Protein AF-A0A0R0ASZ8-F1 (afdb_monomer_lite)

Sequence (93 aa):
MGDDGLTPFQRSAVAALSAVVADIAFSRCGNRETYLRCDLPGIATFLFVYEDGVEVHGAHPWTAECQDYRTPAELIDRMLVAVRANGVDMSIT

Radius of gyration: 12.38 Å; chains: 1; bounding box: 28×29×36 Å

pLDDT: mean 91.65, std 8.68, range [54.19, 98.31]

Structure (mmCIF, N/CA/C/O backbone):
data_AF-A0A0R0ASZ8-F1
#
_entry.id   AF-A0A0R0ASZ8-F1
#
loop_
_atom_site.group_PDB
_atom_site.id
_atom_site.type_symbol
_atom_site.label_atom_id
_atom_site.label_alt_id
_atom_site.label_comp_id
_atom_site.label_asym_id
_atom_site.label_entity_id
_atom_site.label_seq_id
_atom_site.pdbx_PDB_ins_code
_atom_site.Cartn_x
_atom_site.Cartn_y
_atom_site.Cartn_z
_atom_site.occupancy
_atom_site.B_iso_or_equiv
_atom_site.auth_seq_id
_atom_site.auth_comp_id
_atom_site.auth_asym_id
_atom_site.auth_atom_id
_atom_site.pdbx_PDB_model_num
ATOM 1 N N . MET A 1 1 ? 12.874 -11.807 -11.339 1.00 58.22 1 MET A N 1
ATOM 2 C CA . MET A 1 1 ? 11.666 -11.810 -10.485 1.00 58.22 1 MET A CA 1
ATOM 3 C C . MET A 1 1 ? 11.738 -13.018 -9.563 1.00 58.22 1 MET A C 1
ATOM 5 O O . MET A 1 1 ? 12.437 -13.958 -9.921 1.00 58.22 1 MET A O 1
ATOM 9 N N . GLY A 1 2 ? 11.141 -12.953 -8.369 1.00 60.91 2 GLY A N 1
ATOM 10 C CA . GLY A 1 2 ? 11.049 -14.125 -7.487 1.00 60.91 2 GLY A CA 1
ATOM 11 C C . GLY A 1 2 ? 10.030 -15.133 -8.023 1.00 60.91 2 GLY A C 1
ATOM 12 O O . GLY A 1 2 ? 9.275 -14.802 -8.938 1.00 60.91 2 GLY A O 1
ATOM 13 N N . ASP A 1 3 ? 9.981 -16.331 -7.441 1.00 76.75 3 ASP A N 1
ATOM 14 C CA . ASP A 1 3 ? 8.999 -17.373 -7.801 1.00 76.75 3 ASP A CA 1
ATOM 15 C C . ASP A 1 3 ? 7.545 -16.928 -7.560 1.00 76.75 3 ASP A C 1
ATOM 17 O O . ASP A 1 3 ? 6.602 -17.500 -8.101 1.00 76.75 3 ASP A O 1
ATOM 21 N N . ASP A 1 4 ? 7.360 -15.865 -6.777 1.00 78.00 4 ASP A N 1
ATOM 22 C CA . ASP A 1 4 ? 6.078 -15.227 -6.528 1.00 78.00 4 ASP A CA 1
ATOM 23 C C . ASP A 1 4 ? 5.626 -14.294 -7.659 1.00 78.00 4 ASP A C 1
ATOM 25 O O . ASP A 1 4 ? 4.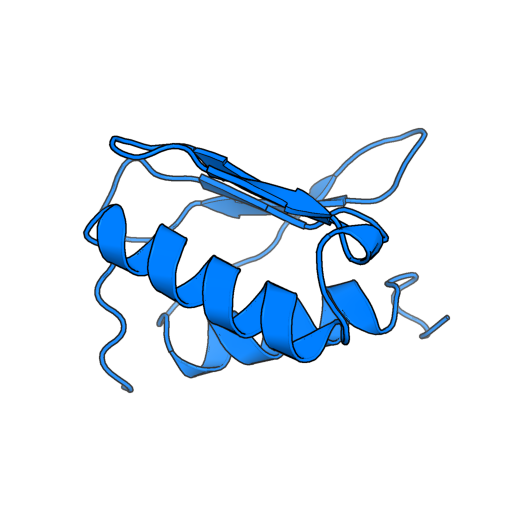470 -13.890 -7.647 1.00 78.00 4 ASP A O 1
ATOM 29 N N . GLY A 1 5 ? 6.467 -13.947 -8.636 1.00 84.06 5 GLY A N 1
ATOM 30 C CA . GLY A 1 5 ? 6.119 -12.978 -9.680 1.00 84.06 5 GLY A CA 1
ATOM 31 C C . GLY A 1 5 ? 6.012 -11.533 -9.177 1.00 84.06 5 GLY A C 1
ATOM 32 O O . GLY A 1 5 ? 5.431 -10.702 -9.867 1.00 84.06 5 GLY A O 1
ATOM 33 N N . LEU A 1 6 ? 6.557 -11.227 -7.992 1.00 90.38 6 LEU A N 1
ATOM 34 C CA . LEU A 1 6 ? 6.630 -9.867 -7.457 1.00 90.38 6 LEU A CA 1
ATOM 35 C C . LEU A 1 6 ? 7.975 -9.211 -7.769 1.00 90.38 6 LEU A C 1
ATOM 37 O O . LEU A 1 6 ? 9.046 -9.851 -7.782 1.00 90.38 6 LEU A O 1
ATOM 41 N N . THR A 1 7 ? 7.933 -7.895 -7.955 1.00 93.31 7 THR A N 1
ATOM 42 C CA . THR A 1 7 ? 9.150 -7.097 -8.088 1.00 93.31 7 THR A CA 1
ATOM 43 C C . THR A 1 7 ? 9.896 -7.032 -6.749 1.00 93.31 7 THR A C 1
ATOM 45 O O . THR A 1 7 ? 9.309 -7.254 -5.683 1.00 93.31 7 THR A O 1
ATOM 48 N N . PRO A 1 8 ? 11.217 -6.768 -6.756 1.00 94.25 8 PRO A N 1
ATOM 49 C CA . PRO A 1 8 ? 11.959 -6.542 -5.517 1.00 94.25 8 PRO A CA 1
ATOM 50 C C . PRO A 1 8 ? 11.344 -5.428 -4.663 1.00 94.25 8 PRO A C 1
ATOM 52 O O . PRO A 1 8 ? 11.263 -5.575 -3.448 1.00 94.25 8 PRO A O 1
ATOM 55 N N . PHE A 1 9 ? 10.852 -4.363 -5.304 1.00 95.44 9 PHE A N 1
ATOM 56 C CA . PHE A 1 9 ? 10.185 -3.253 -4.634 1.00 95.44 9 PHE A CA 1
ATOM 57 C C . PHE A 1 9 ? 8.919 -3.700 -3.893 1.00 95.44 9 PHE A C 1
ATOM 59 O O . PHE A 1 9 ? 8.810 -3.470 -2.690 1.00 95.44 9 PHE A O 1
ATOM 66 N N . GLN A 1 10 ? 8.016 -4.418 -4.570 1.00 96.25 10 GLN A N 1
ATOM 67 C CA . GLN A 1 10 ? 6.783 -4.930 -3.962 1.00 96.25 10 GLN A CA 1
ATOM 68 C C . GLN A 1 10 ? 7.065 -5.800 -2.733 1.00 96.25 10 GLN A C 1
ATOM 70 O O . GLN A 1 10 ? 6.422 -5.641 -1.697 1.00 96.25 10 GLN A O 1
ATOM 75 N N . ARG A 1 11 ? 8.070 -6.682 -2.814 1.00 95.38 11 ARG A N 1
ATOM 76 C CA . ARG A 1 11 ? 8.490 -7.509 -1.671 1.00 95.38 11 ARG A CA 1
ATOM 77 C C . ARG A 1 11 ? 9.012 -6.672 -0.507 1.00 95.38 11 ARG A C 1
ATOM 79 O O . ARG A 1 11 ? 8.654 -6.944 0.635 1.00 95.38 11 ARG A O 1
ATOM 86 N N . SER A 1 12 ? 9.832 -5.661 -0.782 1.00 96.81 12 SER A N 1
ATOM 87 C CA . SER A 1 12 ? 10.343 -4.760 0.253 1.00 96.81 12 SER A CA 1
ATOM 88 C C . SER A 1 12 ? 9.233 -3.934 0.905 1.00 96.81 12 SER A C 1
ATOM 90 O O . SER A 1 12 ? 9.233 -3.799 2.125 1.00 96.81 12 SER A O 1
ATOM 92 N N . ALA A 1 13 ? 8.266 -3.437 0.129 1.00 97.19 13 ALA A N 1
ATOM 93 C CA . ALA A 1 13 ? 7.125 -2.688 0.653 1.00 97.19 13 ALA A CA 1
ATOM 94 C C . ALA A 1 13 ? 6.234 -3.559 1.558 1.00 97.19 13 ALA A C 1
ATOM 96 O O . ALA A 1 13 ? 5.899 -3.143 2.666 1.00 97.19 13 ALA A O 1
ATOM 97 N N . VAL A 1 14 ? 5.922 -4.791 1.129 1.00 95.69 14 VAL A N 1
ATOM 98 C CA . VAL A 1 14 ? 5.184 -5.776 1.942 1.00 95.69 14 VAL A CA 1
ATOM 99 C C . VAL A 1 14 ? 5.920 -6.061 3.244 1.00 95.69 14 VAL A C 1
ATOM 101 O O . VAL A 1 14 ? 5.330 -5.949 4.313 1.00 95.69 14 VAL A O 1
ATOM 104 N N . ALA A 1 15 ? 7.214 -6.381 3.170 1.00 95.56 15 ALA A N 1
ATOM 105 C CA . ALA A 1 15 ? 8.008 -6.697 4.352 1.00 95.56 15 ALA A CA 1
ATOM 106 C C . ALA A 1 15 ? 8.057 -5.527 5.347 1.00 95.56 15 ALA A C 1
ATOM 108 O O . ALA A 1 15 ? 7.902 -5.741 6.547 1.00 95.56 15 ALA A O 1
ATOM 109 N N . ALA A 1 16 ? 8.234 -4.296 4.858 1.00 96.00 16 ALA A N 1
ATOM 110 C CA . ALA A 1 16 ? 8.266 -3.107 5.701 1.00 96.00 16 ALA A CA 1
ATOM 111 C C . ALA A 1 16 ? 6.919 -2.852 6.391 1.00 96.00 16 ALA A C 1
ATOM 113 O O . ALA A 1 16 ? 6.890 -2.564 7.585 1.00 96.00 16 ALA A O 1
ATOM 114 N N . LEU A 1 17 ? 5.805 -2.995 5.666 1.00 94.81 17 LEU A N 1
ATOM 115 C CA . LEU A 1 17 ? 4.478 -2.766 6.230 1.00 94.81 17 LEU A CA 1
ATOM 116 C C . LEU A 1 17 ? 4.074 -3.877 7.213 1.00 94.81 17 LEU A C 1
ATOM 118 O O . LEU A 1 17 ? 3.599 -3.574 8.303 1.00 94.81 17 LEU A O 1
ATOM 122 N N . SER A 1 18 ? 4.344 -5.146 6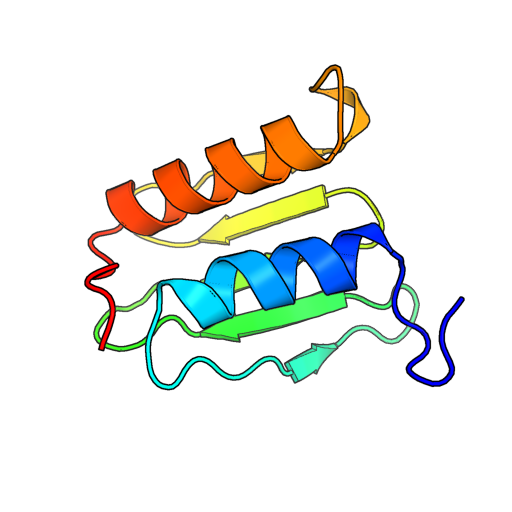.890 1.00 94.38 18 SER A N 1
ATOM 123 C CA . SER A 1 18 ? 4.109 -6.289 7.788 1.00 94.38 18 SER A CA 1
ATOM 124 C C . SER A 1 18 ? 4.964 -6.269 9.056 1.00 94.38 18 SER A C 1
ATOM 126 O O . SER A 1 18 ? 4.600 -6.908 10.037 1.00 94.38 18 SER A O 1
ATOM 128 N N . ALA A 1 19 ? 6.090 -5.551 9.060 1.00 94.31 19 ALA A N 1
ATOM 129 C CA . ALA A 1 19 ? 6.921 -5.398 10.253 1.00 94.31 19 ALA A CA 1
ATOM 130 C C . ALA A 1 19 ? 6.337 -4.415 11.283 1.00 94.31 19 ALA A C 1
ATOM 132 O O . ALA A 1 19 ? 6.763 -4.432 12.436 1.00 94.31 19 ALA A O 1
ATOM 133 N N . VAL A 1 20 ? 5.406 -3.545 10.876 1.00 93.25 20 VAL A N 1
ATOM 134 C CA . VAL A 1 20 ? 4.875 -2.471 11.734 1.00 93.25 20 VAL A CA 1
ATOM 135 C C . VAL A 1 20 ? 3.353 -2.470 11.850 1.00 93.25 20 VAL A C 1
ATOM 137 O O . VAL A 1 20 ? 2.833 -1.858 12.770 1.00 93.25 20 VAL A O 1
ATOM 140 N N . VAL A 1 21 ? 2.632 -3.156 10.961 1.00 90.81 21 VAL A N 1
ATOM 141 C CA . VAL A 1 21 ? 1.173 -3.311 11.024 1.00 90.81 21 VAL A CA 1
ATOM 142 C C . VAL A 1 21 ? 0.840 -4.782 11.254 1.00 90.81 21 VAL A C 1
ATOM 144 O O . VAL A 1 21 ? 1.095 -5.627 10.394 1.00 90.81 21 VAL A O 1
ATOM 147 N N . ALA A 1 22 ? 0.260 -5.082 12.416 1.00 86.69 22 ALA A N 1
ATOM 148 C CA . ALA A 1 22 ? -0.182 -6.428 12.768 1.00 86.69 22 ALA A CA 1
ATOM 149 C C . ALA A 1 22 ? -1.331 -6.905 11.868 1.00 86.69 22 ALA A C 1
ATOM 151 O O . ALA A 1 22 ? -2.132 -6.103 11.388 1.00 86.69 22 ALA A O 1
ATOM 152 N N . ASP A 1 23 ? -1.411 -8.221 11.650 1.00 85.44 23 ASP A N 1
ATOM 153 C CA . ASP A 1 23 ? -2.498 -8.894 10.921 1.00 85.44 23 ASP A CA 1
ATOM 154 C C . ASP A 1 23 ? -2.780 -8.352 9.506 1.00 85.44 23 ASP A C 1
ATOM 156 O O . ASP A 1 23 ? -3.870 -8.529 8.957 1.00 85.44 23 ASP A O 1
ATOM 160 N N . ILE A 1 24 ? -1.793 -7.706 8.880 1.00 90.81 24 ILE A N 1
ATOM 161 C CA . ILE A 1 24 ? -1.936 -7.209 7.517 1.00 90.81 24 ILE A CA 1
ATOM 162 C C . ILE A 1 24 ? -1.867 -8.352 6.499 1.00 90.81 24 ILE A C 1
ATOM 164 O O . ILE A 1 24 ? -0.971 -9.198 6.530 1.00 90.81 24 ILE A O 1
ATOM 168 N N . ALA A 1 25 ? -2.802 -8.348 5.551 1.00 92.88 25 ALA A N 1
ATOM 169 C CA . ALA A 1 25 ? -2.850 -9.300 4.451 1.00 92.88 25 ALA A CA 1
ATOM 170 C C . ALA A 1 25 ? -2.849 -8.572 3.104 1.00 92.88 25 ALA A C 1
ATOM 172 O O . ALA A 1 25 ? -3.538 -7.569 2.916 1.00 92.88 25 ALA A O 1
ATOM 173 N N . PHE A 1 26 ? -2.102 -9.121 2.147 1.00 94.75 26 PHE A N 1
ATOM 174 C CA . PHE A 1 26 ? -2.024 -8.596 0.789 1.00 94.75 26 PHE A CA 1
ATOM 175 C C . PHE A 1 26 ? -2.719 -9.537 -0.185 1.00 94.75 26 PHE A C 1
ATOM 177 O O . PHE A 1 26 ? -2.453 -10.737 -0.223 1.00 94.75 26 PHE A O 1
ATOM 184 N N . SER A 1 27 ? -3.583 -8.965 -1.012 1.00 94.94 27 SER A N 1
ATOM 185 C CA . SER A 1 27 ? -4.201 -9.636 -2.147 1.00 94.94 27 SER A CA 1
ATOM 186 C C . SER A 1 27 ? -3.502 -9.211 -3.425 1.00 94.94 27 SER A C 1
ATOM 188 O O . SER A 1 27 ? -3.321 -8.022 -3.682 1.00 94.94 27 SER A O 1
ATOM 190 N N . ARG A 1 28 ? -3.136 -10.182 -4.260 1.00 93.62 28 ARG A N 1
ATOM 191 C CA . ARG A 1 28 ? -2.670 -9.895 -5.616 1.00 93.62 28 ARG A CA 1
ATOM 192 C C . ARG A 1 28 ? -3.854 -9.552 -6.506 1.00 93.62 28 ARG A C 1
ATOM 194 O O . ARG A 1 28 ? -4.878 -10.231 -6.466 1.00 93.62 28 ARG A O 1
ATOM 201 N N . CYS A 1 29 ? -3.712 -8.504 -7.299 1.00 93.31 29 CYS A N 1
ATOM 202 C CA . CYS A 1 29 ? -4.757 -7.959 -8.147 1.00 93.31 29 CYS A CA 1
ATOM 203 C C . CYS A 1 29 ? -4.189 -7.540 -9.511 1.00 93.31 29 CYS A C 1
ATOM 205 O O . CYS A 1 29 ? -2.976 -7.441 -9.697 1.00 93.31 29 CYS A O 1
ATOM 207 N N . GLY A 1 30 ? -5.104 -7.285 -10.448 1.00 87.69 30 GLY A N 1
ATOM 208 C CA . GLY A 1 30 ? -4.793 -6.799 -11.789 1.00 87.69 30 GLY A CA 1
ATOM 209 C C . GLY A 1 30 ? -4.497 -7.908 -12.804 1.00 87.69 30 GLY A C 1
ATOM 210 O O . GLY A 1 30 ? -3.795 -8.876 -12.532 1.00 87.69 30 GLY A O 1
ATOM 211 N N . ASN A 1 31 ? -5.075 -7.763 -14.002 1.00 79.31 31 ASN A N 1
ATOM 212 C CA . ASN A 1 31 ? -4.971 -8.757 -15.082 1.00 79.31 31 ASN A CA 1
ATOM 213 C C . ASN A 1 31 ? -3.953 -8.357 -16.164 1.00 79.31 31 ASN A C 1
ATOM 215 O O . ASN A 1 31 ? -3.539 -9.195 -16.960 1.00 79.31 31 ASN A O 1
ATOM 219 N N . ARG A 1 32 ? -3.616 -7.063 -16.244 1.00 80.88 32 ARG A N 1
ATOM 220 C CA . ARG A 1 32 ? -2.658 -6.488 -17.209 1.00 80.88 32 ARG A CA 1
ATOM 221 C C . ARG A 1 32 ? -1.374 -6.025 -16.534 1.00 80.88 32 ARG A C 1
ATOM 223 O O . ARG A 1 32 ? -0.307 -6.158 -17.113 1.00 80.88 32 ARG A O 1
ATOM 230 N N . GLU A 1 33 ? -1.508 -5.520 -15.318 1.00 82.75 33 GLU A N 1
ATOM 231 C CA . GLU A 1 33 ? -0.420 -5.108 -14.447 1.00 82.75 33 GLU A CA 1
ATOM 232 C C . GLU A 1 33 ? -0.650 -5.775 -13.094 1.00 82.75 33 GLU A C 1
ATOM 234 O O . GLU A 1 33 ? -1.773 -5.746 -12.583 1.00 82.75 33 GLU A O 1
ATOM 239 N N . THR A 1 34 ? 0.383 -6.421 -12.556 1.00 90.81 34 THR A N 1
ATOM 240 C CA . THR A 1 34 ? 0.295 -7.072 -11.247 1.00 90.81 34 THR A CA 1
ATOM 241 C C . THR A 1 34 ? 0.545 -6.035 -10.166 1.00 90.81 34 THR A C 1
ATOM 243 O O . THR A 1 34 ? 1.655 -5.520 -10.048 1.00 90.81 34 THR A O 1
ATOM 246 N N . TYR A 1 35 ? -0.453 -5.797 -9.324 1.00 95.06 35 TYR A N 1
ATOM 247 C CA . TYR A 1 35 ? -0.306 -4.973 -8.130 1.00 95.06 35 TYR A CA 1
ATOM 248 C C . TYR A 1 35 ? -0.799 -5.721 -6.893 1.00 95.06 35 TYR A C 1
ATOM 250 O O . TYR A 1 35 ? -1.533 -6.712 -6.971 1.00 95.06 35 TYR A O 1
ATOM 258 N N . LEU A 1 36 ? -0.363 -5.260 -5.729 1.00 97.06 36 LEU A N 1
ATOM 259 C CA . LEU A 1 36 ? -0.831 -5.747 -4.440 1.00 97.06 36 LEU A CA 1
ATOM 260 C C . LEU A 1 36 ? -1.826 -4.753 -3.861 1.00 97.06 36 LEU A C 1
ATOM 262 O O . LEU A 1 36 ? -1.618 -3.551 -3.965 1.00 97.06 36 LEU A O 1
ATOM 266 N N . ARG A 1 37 ? -2.880 -5.252 -3.224 1.00 96.69 37 ARG A N 1
ATOM 267 C CA . ARG A 1 37 ? -3.816 -4.466 -2.421 1.00 96.69 37 ARG A CA 1
ATOM 268 C C . ARG A 1 37 ? -3.806 -4.986 -0.991 1.00 96.69 37 ARG A C 1
ATOM 270 O O . ARG A 1 37 ? -3.879 -6.198 -0.798 1.00 96.69 37 ARG A O 1
ATOM 277 N N . CYS A 1 38 ? -3.816 -4.101 -0.006 1.00 95.31 38 CYS A N 1
ATOM 278 C CA . CYS A 1 38 ? -4.168 -4.454 1.367 1.00 95.31 38 CYS A CA 1
ATOM 279 C C . CYS A 1 38 ? -5.215 -3.489 1.923 1.00 95.31 38 CYS A C 1
ATOM 281 O O . CYS A 1 38 ? -5.140 -2.280 1.702 1.00 95.31 38 CYS A O 1
ATOM 283 N N . ASP A 1 39 ? -6.171 -4.029 2.672 1.00 94.38 39 ASP A N 1
ATOM 284 C CA . ASP A 1 39 ? -7.046 -3.230 3.524 1.00 94.38 39 ASP A CA 1
ATOM 285 C C . ASP A 1 39 ? -6.357 -3.102 4.893 1.00 94.38 39 ASP A C 1
ATOM 287 O O . ASP A 1 39 ? -5.902 -4.098 5.461 1.00 94.38 39 ASP A O 1
ATOM 291 N N . LEU A 1 40 ? -6.207 -1.875 5.392 1.00 90.81 40 LEU A N 1
ATOM 292 C CA . LEU A 1 40 ? -5.475 -1.605 6.628 1.00 90.81 40 LEU A CA 1
ATOM 293 C C . LEU A 1 40 ? -6.399 -1.833 7.836 1.00 90.81 40 LEU A C 1
ATOM 295 O O . LEU A 1 40 ? -7.525 -1.329 7.849 1.00 90.81 40 LEU A O 1
ATOM 299 N N . PRO A 1 41 ? -5.964 -2.597 8.851 1.00 85.88 41 PRO A N 1
ATOM 300 C CA . PRO A 1 41 ? -6.836 -3.030 9.935 1.00 85.88 41 PRO A CA 1
ATOM 301 C C . PRO A 1 41 ? -7.309 -1.858 10.801 1.00 85.88 41 PRO A C 1
ATOM 303 O O . PRO A 1 41 ? -6.593 -0.885 11.033 1.00 85.88 41 PRO A O 1
ATOM 306 N N . GLY A 1 42 ? -8.539 -1.970 11.304 1.00 83.00 42 GLY A N 1
ATOM 307 C CA . GLY A 1 42 ? -9.119 -1.016 12.252 1.00 83.00 42 GLY A CA 1
ATOM 308 C C . GLY A 1 42 ? -9.613 0.302 11.650 1.00 83.00 42 GLY A C 1
ATOM 309 O O . GLY A 1 42 ? -10.284 1.052 12.358 1.00 83.00 42 GLY A O 1
ATOM 310 N N . ILE A 1 43 ? -9.352 0.582 10.367 1.00 86.06 43 ILE A N 1
ATOM 311 C CA . ILE A 1 43 ? -9.775 1.826 9.710 1.00 86.06 43 ILE A CA 1
ATOM 312 C C . ILE A 1 43 ? -10.221 1.616 8.253 1.00 86.06 43 ILE A C 1
ATOM 314 O O 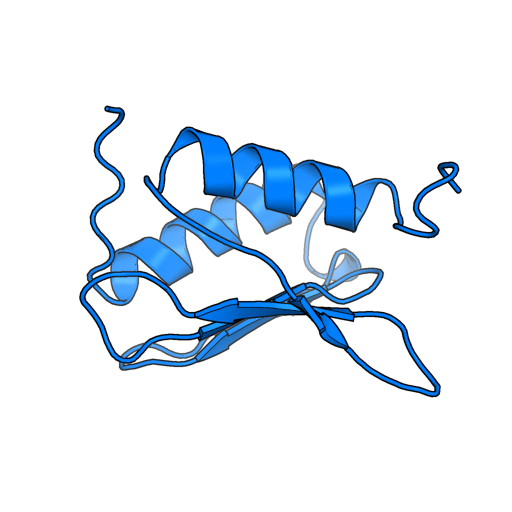. ILE A 1 43 ? -9.886 0.630 7.607 1.00 86.06 43 ILE A O 1
ATOM 318 N N . ALA A 1 44 ? -10.967 2.579 7.702 1.00 88.94 44 ALA A N 1
ATOM 319 C CA . ALA A 1 44 ? -11.382 2.588 6.296 1.00 88.94 44 ALA A CA 1
ATOM 320 C C . ALA A 1 44 ? -10.266 3.140 5.388 1.00 88.94 44 ALA A C 1
ATOM 322 O O . ALA A 1 44 ? -10.408 4.197 4.772 1.00 88.94 44 ALA A O 1
ATOM 323 N N . THR A 1 45 ? -9.116 2.468 5.358 1.00 90.75 45 THR A N 1
ATOM 324 C CA . THR A 1 45 ? -7.959 2.836 4.528 1.00 90.75 45 THR A CA 1
ATOM 325 C C . THR A 1 45 ? -7.460 1.599 3.804 1.00 90.75 45 THR A C 1
ATOM 327 O O . THR A 1 45 ? -7.420 0.511 4.371 1.00 90.75 45 THR A O 1
ATOM 330 N N . PHE A 1 46 ? -7.097 1.752 2.540 1.00 94.31 46 PHE A N 1
ATOM 331 C CA . PHE A 1 46 ? -6.527 0.679 1.734 1.00 94.31 46 PHE A CA 1
ATOM 332 C C . PHE A 1 46 ? -5.316 1.201 0.978 1.00 94.31 46 PHE A C 1
ATOM 334 O O . PHE A 1 46 ? -5.203 2.394 0.698 1.00 94.31 46 PHE A O 1
ATOM 341 N N . LEU A 1 47 ? -4.391 0.298 0.689 1.00 96.88 47 LEU A N 1
ATOM 342 C CA . LEU A 1 47 ? -3.115 0.605 0.070 1.00 96.88 47 LEU A CA 1
ATOM 343 C C . LEU A 1 47 ? -2.895 -0.301 -1.136 1.00 96.88 47 LEU A C 1
ATOM 345 O O . LEU A 1 47 ? -3.198 -1.497 -1.089 1.00 96.88 47 LEU A O 1
ATOM 349 N N . PHE A 1 48 ? -2.358 0.283 -2.200 1.00 97.56 48 PHE A N 1
ATOM 350 C CA . PHE A 1 48 ? -1.920 -0.406 -3.403 1.00 97.56 48 PHE A CA 1
ATOM 351 C C . PHE A 1 48 ? -0.403 -0.312 -3.548 1.00 97.56 48 PHE A C 1
ATOM 353 O O . PHE A 1 48 ? 0.174 0.752 -3.337 1.00 97.56 48 PHE A O 1
ATOM 360 N N . VAL A 1 49 ? 0.237 -1.418 -3.931 1.00 97.69 49 VAL A N 1
ATOM 361 C CA . VAL A 1 49 ? 1.660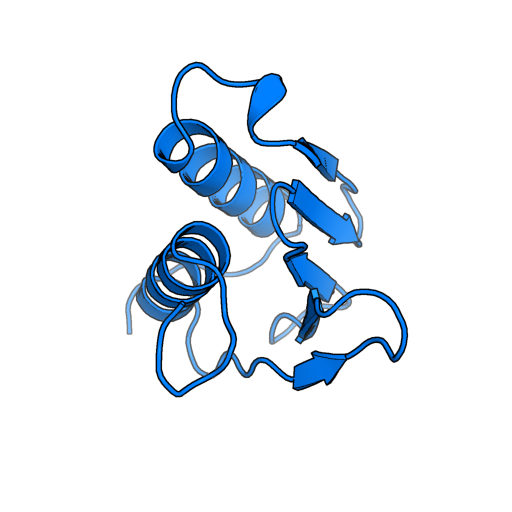 -1.471 -4.298 1.00 97.69 49 VAL A CA 1
ATOM 362 C C . VAL A 1 49 ? 1.781 -1.966 -5.735 1.00 97.69 49 VAL A C 1
ATOM 364 O O . VAL A 1 49 ? 1.552 -3.147 -6.022 1.00 97.69 49 VAL A O 1
ATOM 367 N N . TYR A 1 50 ? 2.145 -1.058 -6.628 1.00 96.44 50 TYR A N 1
ATOM 368 C CA . TYR A 1 50 ? 2.393 -1.311 -8.046 1.00 96.44 50 TYR A CA 1
ATOM 369 C C . TYR A 1 50 ? 3.834 -1.796 -8.263 1.00 96.44 50 TYR A C 1
ATOM 371 O O . TYR A 1 50 ? 4.565 -2.046 -7.301 1.00 96.44 50 TYR A O 1
ATOM 379 N N . GLU A 1 51 ? 4.242 -1.998 -9.515 1.00 94.81 51 GLU A N 1
ATOM 380 C CA . GLU A 1 51 ? 5.598 -2.461 -9.846 1.00 94.81 51 GLU A CA 1
ATOM 381 C C . GLU A 1 51 ? 6.682 -1.511 -9.309 1.00 94.81 51 GLU A C 1
ATOM 383 O O . GLU A 1 51 ? 7.693 -1.978 -8.766 1.00 94.81 51 GLU A O 1
ATOM 388 N N . ASP A 1 52 ? 6.422 -0.208 -9.398 1.00 94.25 52 ASP A N 1
ATOM 389 C CA . ASP A 1 52 ? 7.325 0.888 -9.065 1.00 94.25 52 ASP A CA 1
ATOM 390 C C . ASP A 1 52 ? 6.650 2.027 -8.278 1.00 94.25 52 ASP A C 1
ATOM 392 O O . ASP A 1 52 ? 7.258 3.078 -8.103 1.00 94.25 52 ASP A O 1
ATOM 396 N N . GLY A 1 53 ? 5.440 1.839 -7.748 1.00 97.12 53 GLY A N 1
ATOM 397 C CA . GLY A 1 53 ? 4.711 2.902 -7.049 1.00 97.12 53 GLY A CA 1
ATOM 398 C C . GLY A 1 53 ? 3.805 2.422 -5.923 1.00 97.12 53 GLY A C 1
ATOM 399 O O . GLY A 1 53 ? 3.570 1.225 -5.744 1.00 97.12 53 GLY A O 1
ATOM 400 N N . VAL A 1 54 ? 3.301 3.376 -5.143 1.00 98.00 54 VAL A N 1
ATOM 401 C CA . VAL A 1 54 ? 2.394 3.135 -4.015 1.00 98.00 54 VAL A CA 1
ATOM 402 C C . VAL A 1 54 ? 1.276 4.160 -4.015 1.00 98.00 54 VAL A C 1
ATOM 404 O O . VAL A 1 54 ? 1.518 5.346 -4.221 1.00 98.00 54 VAL A O 1
ATOM 407 N N . GLU A 1 55 ? 0.077 3.705 -3.673 1.00 97.94 55 GLU A N 1
ATOM 408 C CA . GLU A 1 55 ? -1.090 4.553 -3.459 1.00 97.94 55 GLU A CA 1
ATOM 409 C C . GLU A 1 55 ? -1.756 4.201 -2.122 1.00 97.94 55 GLU A C 1
ATOM 411 O O . GLU A 1 55 ? -1.977 3.033 -1.808 1.00 97.94 55 GLU A O 1
ATOM 416 N N . VAL A 1 56 ? -2.069 5.212 -1.315 1.00 97.38 56 VAL A N 1
ATOM 417 C CA . VAL A 1 56 ? -2.763 5.102 -0.028 1.00 97.38 56 VAL A CA 1
ATOM 418 C C . VAL A 1 56 ? -4.077 5.857 -0.135 1.00 97.38 56 VAL A C 1
ATOM 420 O O . VAL A 1 56 ? -4.088 7.063 -0.382 1.00 97.38 56 VAL A O 1
ATOM 423 N N . HIS A 1 57 ? -5.185 5.166 0.104 1.00 96.12 57 HIS A N 1
ATOM 424 C CA . HIS A 1 57 ? -6.520 5.750 0.147 1.00 96.12 57 HIS A CA 1
ATOM 425 C C . HIS A 1 57 ? -7.037 5.777 1.570 1.00 96.12 57 HIS A C 1
ATOM 427 O O . HIS A 1 57 ? -7.009 4.761 2.254 1.00 96.12 57 HIS A O 1
ATOM 433 N N . GLY A 1 58 ? -7.594 6.909 1.980 1.00 92.69 58 GLY A N 1
ATOM 434 C CA . GLY A 1 58 ? -8.188 7.094 3.297 1.00 92.69 58 GLY A CA 1
ATOM 435 C C . GLY A 1 58 ? -8.562 8.556 3.506 1.00 92.69 58 GLY A C 1
ATOM 436 O O . GLY A 1 58 ? -8.853 9.271 2.545 1.00 92.69 58 GLY A O 1
ATOM 437 N N . ALA A 1 59 ? -8.530 9.015 4.755 1.00 92.62 59 ALA A N 1
ATOM 438 C CA . ALA A 1 59 ? -8.762 10.419 5.098 1.00 92.62 59 ALA A CA 1
ATOM 439 C C . ALA A 1 59 ? -7.664 11.359 4.558 1.00 92.62 59 ALA A C 1
ATOM 441 O O . ALA A 1 59 ? -7.932 12.518 4.241 1.00 92.62 59 ALA A O 1
ATOM 442 N N . HIS A 1 60 ? -6.439 10.849 4.428 1.00 94.19 60 HIS A N 1
ATOM 443 C CA . HIS A 1 60 ? -5.263 11.553 3.926 1.00 94.19 60 HIS A CA 1
ATOM 444 C C . HIS A 1 60 ? -4.659 10.764 2.756 1.00 94.19 60 HIS A C 1
ATOM 446 O O . HIS A 1 60 ? -3.680 10.037 2.949 1.00 94.19 60 HIS A O 1
ATOM 452 N N . PRO A 1 61 ? -5.261 10.848 1.556 1.00 96.00 61 PRO A N 1
ATOM 453 C CA . PRO A 1 61 ? -4.788 10.097 0.406 1.00 96.00 61 PRO A CA 1
ATOM 454 C C . PRO A 1 61 ? -3.410 10.585 -0.045 1.00 96.00 61 PRO A C 1
ATOM 456 O O . PRO A 1 61 ? -3.098 11.777 0.028 1.00 96.00 61 PRO A O 1
ATOM 459 N N . TRP A 1 62 ? -2.586 9.659 -0.523 1.00 97.88 62 TRP A N 1
ATOM 460 C CA . TRP A 1 62 ? -1.2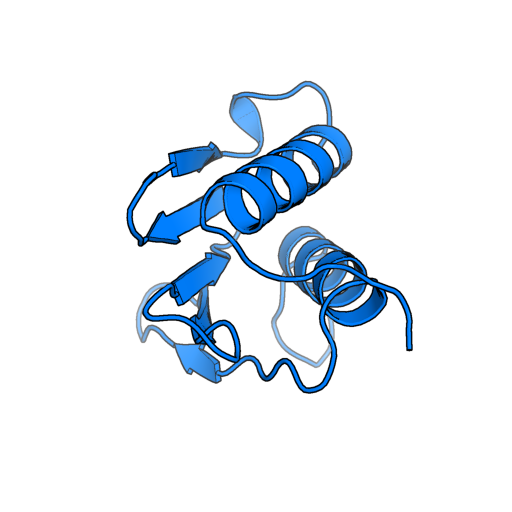28 9.941 -0.974 1.00 97.88 62 TRP A CA 1
ATOM 461 C C . TRP A 1 62 ? -0.788 8.915 -2.018 1.00 97.88 62 TRP A C 1
ATOM 463 O O . TRP A 1 62 ? -1.095 7.736 -1.886 1.00 97.88 62 TRP A O 1
ATOM 473 N N . THR A 1 63 ? -0.051 9.358 -3.033 1.00 98.25 63 THR A N 1
ATOM 474 C CA . THR A 1 63 ? 0.498 8.496 -4.085 1.00 98.25 63 THR A CA 1
ATOM 475 C C . THR A 1 63 ? 1.889 8.974 -4.466 1.00 98.25 63 THR A C 1
ATOM 477 O O . THR A 1 63 ? 2.138 10.184 -4.445 1.00 98.25 63 THR A O 1
ATOM 480 N N . ALA A 1 64 ? 2.782 8.043 -4.794 1.00 98.06 64 ALA A N 1
ATOM 481 C CA . ALA A 1 64 ? 4.092 8.353 -5.355 1.00 98.06 64 ALA A CA 1
ATOM 482 C C . ALA A 1 64 ? 4.734 7.137 -6.040 1.00 98.06 64 ALA A C 1
ATOM 484 O O . ALA A 1 64 ? 4.389 5.987 -5.757 1.00 98.06 64 ALA A O 1
ATOM 485 N N . GLU A 1 65 ? 5.714 7.408 -6.895 1.00 97.56 65 GLU A N 1
ATOM 486 C CA . GLU A 1 65 ? 6.461 6.417 -7.669 1.00 97.56 65 GLU A CA 1
ATOM 487 C C . GLU A 1 65 ? 7.946 6.404 -7.277 1.00 97.56 65 GLU A C 1
ATOM 489 O O . GLU A 1 65 ? 8.472 7.341 -6.677 1.00 97.56 65 GLU A O 1
ATOM 494 N N . CYS A 1 66 ? 8.670 5.338 -7.624 1.00 96.50 66 CYS A N 1
ATOM 495 C CA . CYS A 1 66 ? 10.090 5.176 -7.304 1.00 96.50 66 CYS A CA 1
ATOM 496 C C . CYS A 1 66 ? 10.942 6.299 -7.904 1.00 96.50 66 CYS A C 1
ATOM 498 O O . CYS A 1 66 ? 11.951 6.673 -7.311 1.00 96.50 66 CYS A O 1
ATOM 500 N N . GLN A 1 67 ? 10.536 6.844 -9.055 1.00 95.81 67 GLN A N 1
ATOM 501 C CA . GLN A 1 67 ? 11.229 7.943 -9.731 1.00 95.81 67 GLN A CA 1
ATOM 502 C C . GLN A 1 67 ? 11.128 9.288 -8.996 1.00 95.81 67 GLN A C 1
ATOM 504 O O . GLN A 1 67 ? 11.956 10.168 -9.233 1.00 95.81 67 GLN A O 1
ATOM 509 N N . ASP A 1 68 ? 10.175 9.435 -8.071 1.00 96.75 68 ASP A N 1
ATOM 510 C CA . ASP A 1 68 ? 10.047 10.632 -7.232 1.00 96.75 68 ASP A CA 1
ATOM 511 C C . ASP A 1 68 ? 11.115 10.686 -6.122 1.00 96.75 68 ASP A C 1
ATOM 513 O O . ASP A 1 68 ? 11.279 11.708 -5.449 1.00 96.75 68 ASP A O 1
ATOM 517 N N . TYR A 1 69 ? 11.853 9.589 -5.920 1.00 96.62 69 TYR A N 1
ATOM 518 C CA . TYR A 1 69 ? 12.804 9.410 -4.828 1.00 96.62 69 TYR A CA 1
ATOM 519 C C . TYR A 1 69 ? 14.179 8.986 -5.332 1.00 96.62 69 TYR A C 1
ATOM 521 O O . TYR A 1 69 ? 14.349 8.481 -6.439 1.00 96.62 69 TYR A O 1
ATOM 529 N N . ARG A 1 70 ? 15.205 9.167 -4.493 1.00 95.75 70 ARG A N 1
ATOM 530 C CA . ARG A 1 70 ? 16.568 8.748 -4.860 1.00 95.75 70 ARG A CA 1
ATOM 531 C C . ARG A 1 70 ? 16.727 7.240 -4.783 1.00 95.75 70 ARG A C 1
ATOM 533 O O . ARG A 1 70 ? 17.569 6.672 -5.475 1.00 95.75 70 ARG A O 1
ATOM 540 N N . THR A 1 71 ? 15.972 6.605 -3.887 1.00 96.69 71 THR A N 1
ATOM 541 C CA . THR A 1 71 ? 15.993 5.158 -3.690 1.00 96.69 71 THR A CA 1
ATOM 542 C C . THR A 1 71 ? 14.584 4.623 -3.431 1.00 96.69 71 THR A C 1
ATOM 544 O O . THR A 1 71 ? 13.764 5.329 -2.842 1.00 96.69 71 THR A O 1
ATOM 547 N N . PRO A 1 72 ? 14.305 3.351 -3.767 1.00 96.25 72 PRO A N 1
ATOM 548 C CA . PRO A 1 72 ? 13.031 2.720 -3.420 1.00 96.25 72 PRO A CA 1
ATOM 549 C C . PRO A 1 72 ? 12.766 2.653 -1.906 1.00 96.25 72 PRO A C 1
ATOM 551 O O . PRO A 1 72 ? 11.617 2.639 -1.481 1.00 96.25 72 PRO A O 1
ATOM 554 N N . ALA A 1 73 ? 13.820 2.631 -1.081 1.00 96.94 73 ALA A N 1
ATOM 555 C CA . ALA A 1 73 ? 13.688 2.638 0.375 1.00 96.94 73 ALA A CA 1
ATOM 556 C C . ALA A 1 73 ? 13.090 3.957 0.891 1.00 96.94 73 ALA A C 1
ATOM 558 O O . ALA A 1 73 ? 12.221 3.930 1.756 1.00 96.94 73 ALA A O 1
ATOM 559 N N . GLU A 1 74 ? 13.478 5.096 0.306 1.00 97.88 74 GLU A N 1
ATOM 560 C CA . GLU A 1 74 ? 12.877 6.393 0.644 1.00 97.88 74 GLU A CA 1
ATOM 561 C C . GLU A 1 74 ? 11.369 6.401 0.344 1.00 97.88 74 GLU A C 1
ATOM 563 O O . GLU A 1 74 ? 10.588 6.892 1.158 1.00 97.88 74 GLU A O 1
ATOM 568 N N . LEU A 1 75 ? 10.934 5.813 -0.778 1.00 98.31 75 LEU A N 1
ATOM 569 C CA . LEU A 1 75 ? 9.507 5.681 -1.092 1.00 98.31 75 LEU A CA 1
ATOM 570 C C . LEU A 1 75 ? 8.767 4.836 -0.041 1.00 98.31 75 LEU A C 1
ATOM 572 O O . LEU A 1 75 ? 7.682 5.216 0.399 1.00 98.31 75 LEU A O 1
ATOM 576 N N . ILE A 1 76 ? 9.361 3.721 0.393 1.00 98.25 76 ILE A N 1
ATOM 577 C CA . ILE A 1 76 ? 8.797 2.852 1.438 1.00 98.25 76 ILE A CA 1
ATOM 578 C C . ILE A 1 76 ? 8.656 3.614 2.763 1.00 98.25 76 ILE A C 1
ATOM 580 O O . ILE A 1 76 ? 7.598 3.558 3.388 1.00 98.25 76 ILE A O 1
ATOM 584 N N . ASP A 1 77 ? 9.662 4.392 3.165 1.00 97.69 77 ASP A N 1
ATOM 585 C CA . ASP A 1 77 ? 9.584 5.210 4.382 1.00 97.69 77 ASP A CA 1
ATOM 586 C C . ASP A 1 77 ? 8.435 6.229 4.302 1.00 97.69 77 ASP A C 1
ATOM 588 O O . ASP A 1 77 ? 7.688 6.432 5.265 1.00 97.69 77 ASP A O 1
ATOM 592 N N . ARG A 1 78 ? 8.244 6.860 3.136 1.00 98.12 78 ARG A N 1
ATOM 593 C CA . ARG A 1 78 ? 7.157 7.829 2.917 1.00 98.12 78 ARG A CA 1
ATOM 594 C C . ARG A 1 78 ? 5.784 7.170 2.877 1.00 98.12 78 ARG A C 1
ATOM 596 O O . ARG A 1 78 ? 4.845 7.741 3.433 1.00 98.12 78 ARG A O 1
ATOM 603 N N . MET A 1 79 ? 5.682 5.965 2.321 1.00 97.44 79 MET A N 1
ATOM 604 C CA . MET A 1 79 ? 4.480 5.138 2.406 1.00 97.44 79 MET A CA 1
ATOM 605 C C . MET A 1 79 ? 4.086 4.897 3.867 1.00 97.44 79 MET A C 1
ATOM 607 O O . MET A 1 79 ? 2.933 5.126 4.224 1.00 97.44 79 MET A O 1
ATOM 611 N N . LEU A 1 80 ? 5.022 4.497 4.735 1.00 96.50 80 LEU A N 1
ATOM 612 C CA . LEU A 1 80 ? 4.721 4.267 6.155 1.00 96.50 80 LEU A CA 1
ATOM 613 C C . LEU A 1 80 ? 4.239 5.550 6.851 1.00 96.50 80 LEU A C 1
ATOM 615 O O . LEU A 1 80 ? 3.266 5.533 7.605 1.00 96.50 80 LEU A O 1
ATOM 619 N N . VAL A 1 81 ? 4.850 6.698 6.549 1.00 96.94 81 VAL A N 1
ATOM 620 C CA . VAL A 1 81 ? 4.374 7.994 7.060 1.00 96.94 81 VAL A CA 1
ATOM 621 C C . VAL A 1 81 ? 2.937 8.285 6.605 1.00 96.94 81 VAL A C 1
ATOM 623 O O . VAL A 1 81 ? 2.122 8.715 7.422 1.00 96.94 81 VAL A O 1
ATOM 626 N N . ALA A 1 82 ? 2.604 8.029 5.337 1.00 96.50 82 ALA A N 1
ATOM 627 C CA . ALA A 1 82 ? 1.261 8.246 4.798 1.00 96.50 82 ALA A CA 1
ATOM 628 C C . ALA A 1 82 ? 0.216 7.311 5.430 1.00 96.50 82 ALA A C 1
ATOM 630 O O . ALA A 1 82 ? -0.867 7.755 5.818 1.00 96.50 82 ALA A O 1
ATOM 631 N N . VAL A 1 83 ? 0.548 6.031 5.604 1.00 95.12 83 VAL A N 1
ATOM 632 C CA . VAL A 1 83 ? -0.316 5.056 6.286 1.00 95.12 83 VAL A CA 1
ATOM 633 C C . VAL A 1 83 ? -0.580 5.497 7.732 1.00 95.12 83 VAL A C 1
ATOM 635 O O . VAL A 1 83 ? -1.729 5.518 8.173 1.00 95.12 83 VAL A O 1
ATOM 638 N N . ARG A 1 84 ? 0.447 5.963 8.453 1.00 94.50 84 ARG A N 1
ATOM 639 C CA . ARG A 1 84 ? 0.296 6.466 9.828 1.00 94.50 84 ARG A CA 1
ATOM 640 C C . ARG A 1 84 ? -0.559 7.727 9.894 1.00 94.50 84 ARG A C 1
ATOM 642 O O . ARG A 1 84 ? -1.353 7.881 10.817 1.00 94.50 84 ARG A O 1
ATOM 649 N N . ALA A 1 85 ? -0.416 8.626 8.921 1.00 94.44 85 ALA A N 1
ATOM 650 C CA . ALA A 1 85 ? -1.221 9.842 8.841 1.00 94.44 85 ALA A CA 1
ATOM 651 C C . ALA A 1 85 ? -2.722 9.541 8.698 1.00 94.44 85 ALA A C 1
ATOM 653 O O . ALA A 1 85 ? -3.539 10.339 9.142 1.00 94.44 85 ALA A O 1
ATOM 654 N N . ASN A 1 86 ? -3.089 8.374 8.155 1.00 92.75 86 ASN A N 1
ATOM 655 C CA . ASN A 1 86 ? -4.475 7.902 8.085 1.00 92.75 86 ASN A CA 1
ATOM 656 C C . ASN A 1 86 ? -4.990 7.285 9.400 1.00 92.75 86 ASN A C 1
ATOM 658 O O . ASN A 1 86 ? -6.138 6.855 9.458 1.00 92.75 86 ASN A O 1
ATOM 662 N N . GLY A 1 87 ? -4.183 7.273 10.465 1.00 89.81 87 GLY A N 1
ATOM 663 C CA . GLY A 1 87 ? -4.582 6.770 11.779 1.00 89.81 87 GLY A CA 1
ATOM 664 C C . GLY A 1 87 ? -4.371 5.269 11.972 1.00 89.81 87 GLY A C 1
ATOM 665 O O . GLY A 1 87 ? -4.901 4.717 12.932 1.00 89.81 87 GLY A O 1
ATOM 666 N N . VAL A 1 88 ? -3.603 4.610 11.095 1.00 88.31 88 VAL A N 1
ATOM 667 C CA . VAL A 1 88 ? -3.177 3.220 11.319 1.00 88.31 88 VAL A CA 1
ATOM 668 C C . VAL A 1 88 ? -2.210 3.177 12.495 1.00 88.31 88 VAL A C 1
ATOM 670 O O . VAL A 1 88 ? -1.206 3.898 12.511 1.00 88.31 88 VAL A O 1
ATOM 673 N N . ASP A 1 89 ? -2.503 2.312 13.462 1.00 86.62 89 ASP A N 1
ATOM 674 C CA . ASP A 1 89 ? -1.571 2.002 14.538 1.00 86.62 89 ASP A CA 1
ATOM 675 C C . ASP A 1 89 ? -0.411 1.160 13.991 1.00 86.62 89 ASP A C 1
ATOM 677 O O . ASP A 1 89 ? -0.618 0.122 13.366 1.00 86.62 89 ASP A O 1
ATOM 681 N N . MET A 1 90 ? 0.810 1.648 14.205 1.00 83.88 90 MET A N 1
ATOM 682 C CA . MET A 1 90 ? 2.052 1.024 13.741 1.00 83.88 90 MET A CA 1
ATOM 683 C C . MET A 1 90 ? 2.894 0.456 14.889 1.00 83.88 90 MET A C 1
ATOM 685 O O . MET A 1 90 ? 4.114 0.315 14.778 1.00 83.88 90 MET A O 1
ATOM 689 N N . SER A 1 91 ? 2.267 0.232 16.042 1.00 77.56 91 SER A N 1
ATOM 690 C CA . SER A 1 91 ? 2.932 -0.326 17.213 1.00 77.56 91 SER A CA 1
ATOM 691 C C . SER A 1 91 ? 3.346 -1.776 16.940 1.00 77.56 91 SER A C 1
ATOM 693 O O . SER A 1 91 ? 2.520 -2.615 16.590 1.00 77.56 91 SER A O 1
ATOM 695 N N . ILE A 1 92 ? 4.640 -2.064 17.104 1.00 62.09 92 ILE A N 1
ATOM 696 C CA . ILE A 1 92 ? 5.203 -3.413 16.956 1.00 62.09 92 ILE A CA 1
ATOM 697 C C . ILE A 1 92 ? 4.528 -4.328 17.988 1.00 62.09 9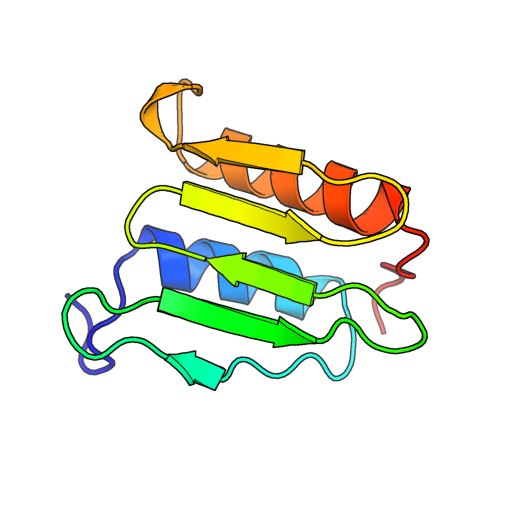2 ILE A C 1
ATOM 699 O O . ILE A 1 92 ? 4.504 -3.987 19.173 1.00 62.09 92 ILE A O 1
ATOM 703 N N . THR A 1 93 ? 3.967 -5.453 17.535 1.00 54.19 93 THR A N 1
ATOM 704 C CA . THR A 1 93 ? 3.429 -6.512 18.411 1.00 54.19 93 THR A CA 1
ATOM 705 C C . THR A 1 93 ? 4.540 -7.442 18.877 1.00 54.19 93 THR A C 1
ATOM 707 O O . THR A 1 93 ? 5.419 -7.764 18.046 1.00 54.19 93 THR A O 1
#

Secondary structure (DSSP, 8-state):
--TT---HHHHHHHHHHHTTSTT---EEE-SSS-EEEEEETTTTEEEEE-SSEEEEESSS-EEEEGGGSSSHHHHHHHHHHHHHHTT------

Organism: NCBI:txid676599

Foldseek 3Di:
DPPVPAAPLLVVLVVLQCQFAPPWDWDWDDDPFTKIKIQGPPFRKIKIGGNFWIWIDAPQTDIDGQVVDPGSVVRSVVVVVSCVVRVRGRHGD